Protein AF-Q5F5L7-F1 (afdb_monomer_lite)

Structure (mmCIF, N/CA/C/O backbone):
data_AF-Q5F5L7-F1
#
_entry.id   AF-Q5F5L7-F1
#
loop_
_atom_site.group_PDB
_atom_site.id
_atom_site.type_symbol
_atom_site.label_atom_id
_atom_site.label_alt_id
_atom_site.label_comp_id
_atom_site.label_asym_id
_atom_site.label_entity_id
_atom_site.label_seq_id
_atom_site.pdbx_PDB_ins_code
_atom_site.Cartn_x
_atom_site.Cartn_y
_atom_site.Cartn_z
_atom_site.occupancy
_atom_site.B_iso_or_equiv
_atom_site.auth_seq_id
_atom_site.auth_comp_id
_atom_site.auth_asym_id
_atom_site.auth_atom_id
_atom_site.pdbx_PDB_model_num
ATOM 1 N N . MET A 1 1 ? 52.420 4.922 20.514 1.00 46.53 1 MET A N 1
ATOM 2 C CA . MET A 1 1 ? 50.995 5.072 20.903 1.00 46.53 1 MET A CA 1
ATOM 3 C C . MET A 1 1 ? 50.056 5.189 19.689 1.00 46.53 1 MET A C 1
ATOM 5 O O . MET A 1 1 ? 48.854 5.055 19.863 1.00 46.53 1 MET A O 1
ATOM 9 N N . GLU A 1 2 ? 50.577 5.343 18.462 1.00 49.56 2 GLU A N 1
ATOM 10 C CA . GLU A 1 2 ? 49.784 5.627 17.247 1.00 49.56 2 GLU A CA 1
ATOM 11 C C . GLU A 1 2 ? 49.046 4.422 16.633 1.00 49.56 2 GLU A C 1
ATOM 13 O O . GLU A 1 2 ? 47.922 4.565 16.162 1.00 49.56 2 GLU A O 1
ATOM 18 N N . ILE A 1 3 ? 49.601 3.206 16.703 1.00 50.88 3 ILE A N 1
ATOM 19 C CA . ILE A 1 3 ? 49.012 2.020 16.038 1.00 50.88 3 ILE A CA 1
ATOM 20 C C . ILE A 1 3 ? 47.655 1.608 16.646 1.00 50.88 3 ILE A C 1
ATOM 22 O O . ILE A 1 3 ? 46.793 1.071 15.949 1.00 50.88 3 ILE A O 1
ATOM 26 N N . ARG A 1 4 ? 47.422 1.873 17.942 1.00 48.53 4 ARG A N 1
ATOM 27 C CA . ARG A 1 4 ? 46.126 1.568 18.580 1.00 48.53 4 ARG A CA 1
ATOM 28 C C . ARG A 1 4 ? 45.021 2.513 18.108 1.00 48.53 4 ARG A C 1
ATOM 30 O O . ARG A 1 4 ? 43.909 2.045 17.904 1.00 48.53 4 ARG A O 1
ATOM 37 N N . VAL A 1 5 ? 45.320 3.794 17.883 1.00 49.22 5 VAL A N 1
ATOM 38 C CA . VAL A 1 5 ? 44.325 4.803 17.471 1.00 49.22 5 VAL A CA 1
ATOM 39 C C . VAL A 1 5 ? 43.770 4.497 16.075 1.00 49.22 5 VAL A C 1
ATOM 41 O O . VAL A 1 5 ? 42.562 4.570 15.874 1.00 49.22 5 VAL A O 1
ATOM 44 N N . ILE A 1 6 ? 44.623 4.034 15.153 1.00 52.31 6 ILE A N 1
ATOM 45 C CA . ILE A 1 6 ? 44.234 3.665 13.779 1.00 52.31 6 ILE A CA 1
ATOM 46 C C . ILE A 1 6 ? 43.252 2.479 13.754 1.00 52.31 6 ILE A C 1
ATOM 48 O O . ILE A 1 6 ? 42.314 2.452 12.960 1.00 52.31 6 ILE A O 1
ATOM 52 N N . LYS A 1 7 ? 43.421 1.492 14.647 1.00 50.78 7 LYS A N 1
ATOM 53 C CA . LYS A 1 7 ? 42.491 0.351 14.730 1.00 50.78 7 LYS A CA 1
ATOM 54 C C . LYS A 1 7 ? 41.096 0.765 15.202 1.00 50.78 7 LYS A C 1
ATOM 56 O O . LYS A 1 7 ? 40.115 0.215 14.701 1.00 50.78 7 LYS A O 1
ATOM 61 N N . TYR A 1 8 ? 41.004 1.723 16.126 1.00 50.72 8 TYR A N 1
ATOM 62 C CA . TYR A 1 8 ? 39.722 2.216 16.640 1.00 50.72 8 TYR A CA 1
ATOM 63 C C . TYR A 1 8 ? 38.977 3.095 15.626 1.00 50.72 8 TYR A C 1
ATOM 65 O O . TYR A 1 8 ? 37.758 2.992 15.511 1.00 50.72 8 TYR A O 1
ATOM 73 N N . THR A 1 9 ? 39.681 3.910 14.836 1.00 54.97 9 THR A N 1
ATOM 74 C CA . THR A 1 9 ? 39.042 4.730 13.792 1.00 54.97 9 THR A CA 1
ATOM 75 C C . THR A 1 9 ? 38.527 3.886 12.625 1.00 54.97 9 THR A C 1
ATOM 77 O O . THR A 1 9 ? 37.422 4.128 12.141 1.00 54.97 9 THR A O 1
ATOM 80 N N . ALA A 1 10 ? 39.256 2.840 12.221 1.00 57.94 10 ALA A N 1
ATOM 81 C CA . ALA A 1 10 ? 38.808 1.923 11.170 1.00 57.94 10 ALA A CA 1
ATOM 82 C C . ALA A 1 10 ? 37.553 1.121 11.570 1.00 57.94 10 ALA A C 1
ATOM 84 O O . ALA A 1 10 ? 36.646 0.936 10.758 1.00 57.94 10 ALA A O 1
ATOM 85 N N . THR A 1 11 ? 37.458 0.684 12.831 1.00 56.44 11 THR A N 1
ATOM 86 C CA . THR A 1 11 ? 36.267 -0.026 13.339 1.00 56.44 11 THR A CA 1
ATOM 87 C C . THR A 1 11 ? 35.057 0.895 13.483 1.00 56.44 11 THR A C 1
ATOM 89 O O . THR A 1 11 ? 33.944 0.483 13.156 1.00 56.44 11 THR A O 1
ATOM 92 N N . ALA A 1 12 ? 35.257 2.153 13.888 1.00 57.22 12 ALA A N 1
ATOM 93 C CA . ALA A 1 12 ? 34.183 3.144 13.942 1.00 57.22 12 ALA A CA 1
ATOM 94 C C . ALA A 1 12 ? 33.621 3.478 12.545 1.00 57.22 12 ALA A C 1
ATOM 96 O O . ALA A 1 12 ? 32.404 3.569 12.377 1.00 57.22 12 ALA A O 1
ATOM 97 N N . ALA A 1 13 ? 34.483 3.596 11.529 1.00 58.66 13 ALA A N 1
ATOM 98 C CA . ALA A 1 13 ? 34.057 3.844 10.150 1.00 58.66 13 ALA A CA 1
ATOM 99 C C . ALA A 1 13 ? 33.221 2.682 9.579 1.00 58.66 13 ALA A C 1
ATOM 101 O O . ALA A 1 13 ? 32.176 2.914 8.974 1.00 58.66 13 ALA A O 1
ATOM 102 N N . LEU A 1 14 ? 33.624 1.432 9.832 1.00 56.75 14 LEU A N 1
ATOM 103 C CA . LEU A 1 14 ? 32.863 0.240 9.433 1.00 56.75 14 LEU A CA 1
ATOM 104 C C . LEU A 1 14 ? 31.468 0.184 10.079 1.00 56.75 14 LEU A C 1
ATOM 106 O O . LEU A 1 14 ? 30.496 -0.149 9.403 1.00 56.75 14 LEU A O 1
ATOM 110 N N . PHE A 1 15 ? 31.348 0.568 11.353 1.00 54.53 15 PHE A N 1
ATOM 111 C CA . PHE A 1 15 ? 30.051 0.665 12.033 1.00 54.53 15 PHE A CA 1
ATOM 112 C C . PHE A 1 15 ? 29.163 1.785 11.472 1.00 54.53 15 PHE A C 1
ATOM 114 O O . PHE A 1 15 ? 27.953 1.611 11.351 1.00 54.53 15 PHE A O 1
ATOM 121 N N . ALA A 1 16 ? 29.737 2.926 11.085 1.00 53.97 16 ALA A N 1
ATOM 122 C CA . ALA A 1 16 ? 28.968 4.000 10.458 1.00 53.97 16 ALA A CA 1
ATOM 123 C C . ALA A 1 16 ? 28.416 3.580 9.082 1.00 53.97 16 ALA A C 1
ATOM 125 O O . ALA A 1 16 ? 27.270 3.894 8.758 1.00 53.97 16 ALA A O 1
ATOM 126 N N . PHE A 1 17 ? 29.192 2.817 8.303 1.00 53.69 17 PHE A N 1
ATOM 127 C CA . PHE A 1 17 ? 28.763 2.310 6.998 1.00 53.69 17 PHE A CA 1
ATOM 128 C C . PHE A 1 17 ? 27.647 1.263 7.088 1.00 53.69 17 PHE A C 1
ATOM 130 O O . PHE A 1 17 ? 26.738 1.293 6.262 1.00 53.69 17 PHE A O 1
ATOM 137 N N . THR A 1 18 ? 27.647 0.378 8.087 1.00 52.72 18 THR A N 1
ATOM 138 C CA . THR A 1 18 ? 26.553 -0.597 8.260 1.00 52.72 18 THR A CA 1
ATOM 139 C C . THR A 1 18 ? 25.254 0.073 8.708 1.00 52.72 18 THR A C 1
ATOM 141 O O . THR A 1 18 ? 24.182 -0.252 8.196 1.00 52.72 18 THR A O 1
ATOM 144 N N . VAL A 1 19 ? 25.336 1.074 9.589 1.00 50.19 19 VAL A N 1
ATOM 145 C CA . VAL A 1 19 ? 24.164 1.847 10.032 1.00 50.19 19 VAL A CA 1
ATOM 146 C C . VAL A 1 19 ? 23.608 2.719 8.898 1.00 50.19 19 VAL A C 1
ATOM 148 O O . VAL A 1 19 ? 22.392 2.777 8.710 1.00 50.19 19 VAL A O 1
ATOM 151 N N . ALA A 1 20 ? 24.467 3.359 8.099 1.00 50.69 20 ALA A N 1
ATOM 152 C CA . ALA A 1 20 ? 24.046 4.145 6.936 1.00 50.69 20 ALA A CA 1
ATOM 153 C C . ALA A 1 20 ? 23.533 3.270 5.775 1.00 50.69 20 ALA A C 1
ATOM 155 O O . ALA A 1 20 ? 22.580 3.651 5.094 1.00 50.69 20 ALA A O 1
ATOM 156 N N . GLY A 1 21 ? 24.112 2.081 5.580 1.00 49.94 21 GLY A N 1
ATOM 157 C CA . GLY A 1 21 ? 23.699 1.125 4.552 1.00 49.94 21 GLY A CA 1
ATOM 158 C C . GLY A 1 21 ? 22.274 0.612 4.756 1.00 49.94 21 GLY A C 1
ATOM 159 O O . GLY A 1 21 ? 21.502 0.561 3.800 1.00 49.94 21 GLY A O 1
ATOM 160 N N . CYS A 1 22 ? 21.874 0.331 6.001 1.00 46.66 22 CYS A N 1
ATOM 161 C CA . CYS A 1 22 ? 20.485 -0.039 6.277 1.00 46.66 22 CYS A CA 1
ATOM 162 C C . CYS A 1 22 ? 19.529 1.126 5.981 1.00 46.66 22 CYS A C 1
ATOM 164 O O . CYS A 1 22 ? 18.512 0.931 5.309 1.00 46.66 22 CYS A O 1
ATOM 166 N N . ARG A 1 23 ? 19.888 2.356 6.374 1.00 44.53 23 ARG A N 1
ATOM 167 C CA . ARG A 1 23 ? 19.082 3.554 6.099 1.00 44.53 23 ARG A CA 1
ATOM 168 C C . ARG A 1 23 ? 18.786 3.713 4.596 1.00 44.53 23 ARG A C 1
ATOM 170 O O . ARG A 1 23 ? 17.631 3.871 4.211 1.00 44.53 23 ARG A O 1
ATOM 177 N N . LEU A 1 24 ? 19.789 3.576 3.733 1.00 46.88 24 LEU A N 1
ATOM 178 C CA . LEU A 1 24 ? 19.617 3.747 2.282 1.00 46.88 24 LEU A CA 1
ATOM 179 C C . LEU A 1 24 ? 18.731 2.684 1.612 1.00 46.88 24 LEU A C 1
ATOM 181 O O . LEU A 1 24 ? 18.056 2.997 0.637 1.00 46.88 24 LEU A O 1
ATOM 185 N N . ALA A 1 25 ? 18.658 1.464 2.148 1.00 46.62 25 ALA A N 1
ATOM 186 C CA . ALA A 1 25 ? 17.772 0.420 1.625 1.00 46.62 25 ALA A CA 1
ATOM 187 C C . ALA A 1 25 ? 16.292 0.593 2.045 1.00 46.62 25 ALA A C 1
ATOM 189 O O . ALA A 1 25 ? 15.457 -0.251 1.725 1.00 46.62 25 ALA A O 1
ATOM 190 N N . GLY A 1 26 ? 15.957 1.638 2.816 1.00 39.91 26 GLY A N 1
ATOM 191 C CA . GLY A 1 26 ? 14.644 1.803 3.455 1.00 39.91 26 GLY A CA 1
ATOM 192 C C . GLY A 1 26 ? 14.525 1.132 4.834 1.00 39.91 26 GLY A C 1
ATOM 193 O O . GLY A 1 26 ? 13.439 1.096 5.415 1.00 39.91 26 GLY A O 1
ATOM 194 N N . TRP A 1 27 ? 15.633 0.637 5.397 1.00 38.75 27 TRP A N 1
ATOM 195 C CA . TRP A 1 27 ? 15.696 -0.073 6.679 1.00 38.75 27 TRP A CA 1
ATOM 196 C C . TRP A 1 27 ? 16.301 0.849 7.753 1.00 38.75 27 TRP A C 1
ATOM 198 O O . TRP A 1 27 ? 17.510 0.954 7.895 1.00 38.75 27 TRP A O 1
ATOM 208 N N . TYR A 1 28 ? 15.491 1.560 8.539 1.00 50.00 28 TYR A N 1
ATOM 209 C CA . TYR A 1 28 ? 16.030 2.492 9.548 1.00 50.00 28 TYR A CA 1
ATOM 210 C C . TYR A 1 28 ? 16.106 1.897 10.969 1.00 50.00 28 TYR A C 1
ATOM 212 O O . TYR A 1 28 ? 15.131 1.336 11.461 1.00 50.00 28 TYR A O 1
ATOM 220 N N . GLU A 1 29 ? 17.284 2.123 11.575 1.00 42.62 29 GLU A N 1
ATOM 221 C CA . GLU A 1 29 ? 17.818 1.846 12.927 1.00 42.62 29 GLU A CA 1
ATOM 222 C C . GLU A 1 29 ? 17.898 0.387 13.410 1.00 42.62 29 GLU A C 1
ATOM 224 O O . GLU A 1 29 ? 16.957 -0.204 13.934 1.00 42.62 29 GLU A O 1
ATOM 229 N N . CYS A 1 30 ? 19.114 -0.162 13.293 1.00 47.84 30 CYS A N 1
ATOM 230 C 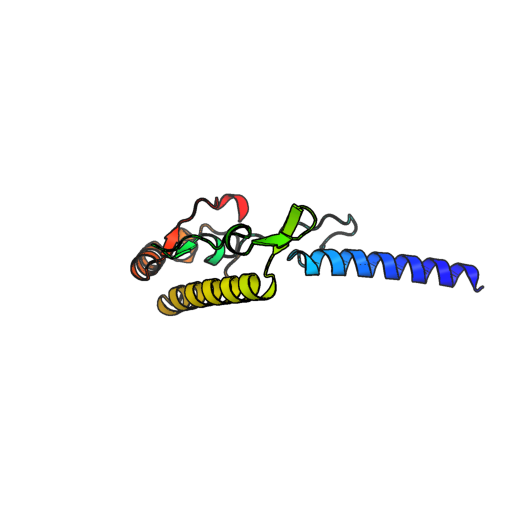CA . CYS A 1 30 ? 19.556 -1.388 13.945 1.00 47.84 30 CYS A CA 1
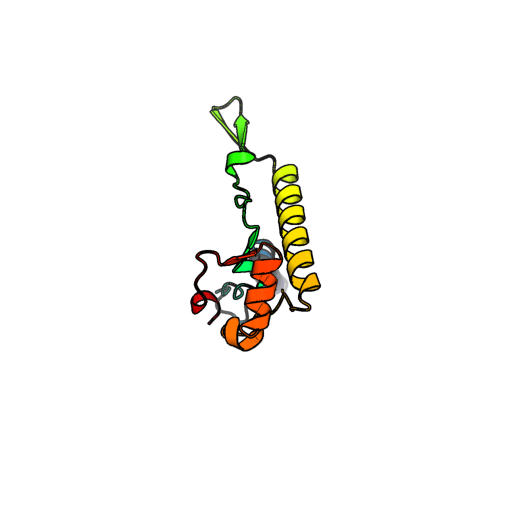ATOM 231 C C . CYS A 1 30 ? 19.531 -1.181 15.463 1.00 47.84 30 CYS A C 1
ATOM 233 O O . CYS A 1 30 ? 20.458 -0.611 16.033 1.00 47.84 30 CYS A O 1
ATOM 235 N N . SER A 1 31 ? 18.492 -1.660 16.140 1.00 41.81 31 SER A N 1
ATOM 236 C CA . SER A 1 31 ? 18.425 -1.633 17.604 1.00 41.81 31 SER A CA 1
ATOM 237 C C . SER A 1 31 ? 19.332 -2.671 18.283 1.00 41.81 31 SER A C 1
ATOM 239 O O . SER A 1 31 ? 19.292 -2.809 19.504 1.00 41.81 31 SER A O 1
ATOM 241 N N . SER A 1 32 ? 20.182 -3.391 17.539 1.00 45.94 32 SER A N 1
ATOM 242 C CA . SER A 1 32 ? 21.116 -4.360 18.111 1.00 45.94 32 SER A CA 1
ATOM 243 C C . SER A 1 32 ? 22.516 -4.301 17.496 1.00 45.94 32 SER A C 1
ATOM 245 O O . SER A 1 32 ? 22.701 -4.230 16.281 1.00 45.94 32 SER A O 1
ATOM 247 N N . LEU A 1 33 ? 23.515 -4.459 18.372 1.00 46.59 33 LEU A N 1
ATOM 248 C CA . LEU A 1 33 ? 24.933 -4.701 18.058 1.00 46.59 33 LEU A CA 1
ATOM 249 C C . LEU A 1 33 ? 25.175 -5.947 17.178 1.00 46.59 33 LEU A C 1
ATOM 251 O O . LEU A 1 33 ? 26.303 -6.186 16.763 1.00 46.59 33 LEU A O 1
ATOM 255 N N . SER A 1 34 ? 24.140 -6.746 16.889 1.00 57.16 34 SER A N 1
ATOM 256 C CA . SER A 1 34 ? 24.236 -7.955 16.066 1.00 57.16 34 SER A CA 1
ATOM 257 C C . SER A 1 34 ? 24.204 -7.696 14.554 1.00 57.16 34 SER A C 1
ATOM 259 O O . SER A 1 34 ? 24.379 -8.641 13.792 1.00 57.16 34 SER A O 1
ATOM 261 N N . GLY A 1 35 ? 23.970 -6.458 14.097 1.00 47.56 35 GLY A N 1
ATOM 262 C CA . GLY A 1 35 ? 23.959 -6.116 12.665 1.00 47.56 35 GLY A CA 1
ATOM 263 C C . GLY A 1 35 ? 22.713 -6.573 11.893 1.00 47.56 35 GLY A C 1
ATOM 264 O O . GLY A 1 35 ? 22.623 -6.346 10.690 1.00 47.56 35 GLY A O 1
ATOM 265 N N . TRP A 1 36 ? 21.726 -7.175 12.563 1.00 47.28 36 TRP A N 1
ATOM 266 C CA . TRP A 1 36 ? 20.474 -7.595 11.934 1.00 47.28 36 TRP A CA 1
ATOM 267 C C . TRP A 1 36 ? 19.467 -6.442 11.922 1.00 47.28 36 TRP A C 1
ATOM 269 O O . TRP A 1 36 ? 18.767 -6.186 12.902 1.00 47.28 36 TRP A O 1
ATOM 279 N N . CYS A 1 37 ? 19.383 -5.744 10.792 1.00 53.16 37 CYS A N 1
ATOM 280 C CA . CYS A 1 37 ? 18.325 -4.774 10.523 1.00 53.16 37 CYS A CA 1
ATOM 281 C C . CYS A 1 37 ? 17.001 -5.540 10.397 1.00 53.16 37 CYS A C 1
ATOM 283 O O . CYS A 1 37 ? 16.861 -6.378 9.511 1.00 53.16 37 CYS A O 1
ATOM 285 N N . LYS A 1 38 ? 16.027 -5.301 11.285 1.00 53.16 38 LYS A N 1
ATOM 286 C CA . LYS A 1 38 ? 14.665 -5.819 11.077 1.00 53.16 38 LYS A CA 1
ATOM 287 C C . LYS A 1 38 ? 13.946 -4.926 10.060 1.00 53.16 38 LYS A C 1
ATOM 289 O O . LYS A 1 38 ? 14.063 -3.703 10.167 1.00 53.16 38 LYS A O 1
ATOM 294 N N . PRO A 1 39 ? 13.192 -5.495 9.103 1.00 56.72 39 PRO A N 1
ATOM 295 C CA . PRO A 1 39 ? 12.431 -4.685 8.165 1.00 56.72 39 PRO A CA 1
ATOM 296 C C . PRO A 1 39 ? 11.406 -3.872 8.949 1.00 56.72 39 PRO A C 1
ATOM 298 O O . PRO A 1 39 ? 10.703 -4.397 9.818 1.00 56.72 39 PRO A O 1
ATOM 301 N N . ARG A 1 40 ? 11.336 -2.566 8.679 1.00 66.50 40 ARG A N 1
ATOM 302 C CA . ARG A 1 40 ? 10.353 -1.702 9.330 1.00 66.50 40 ARG A CA 1
ATOM 303 C C . ARG A 1 40 ? 8.966 -2.163 8.892 1.00 66.50 40 ARG A C 1
ATOM 305 O O . ARG A 1 40 ? 8.662 -2.128 7.703 1.00 66.50 40 ARG A O 1
ATOM 312 N N . LYS A 1 41 ? 8.132 -2.556 9.858 1.00 81.75 41 LYS A N 1
ATOM 313 C CA . LYS A 1 41 ? 6.743 -2.983 9.631 1.00 81.75 41 LYS A CA 1
ATOM 314 C C . LYS A 1 41 ? 6.034 -2.034 8.659 1.00 81.75 41 LYS A C 1
ATOM 316 O O . LYS A 1 41 ? 6.137 -0.823 8.884 1.00 81.75 41 LYS A O 1
ATOM 321 N N . PRO A 1 42 ? 5.342 -2.535 7.624 1.00 87.31 42 PRO A N 1
ATOM 322 C CA . PRO A 1 42 ? 4.686 -1.706 6.615 1.00 87.31 42 PRO A CA 1
ATOM 323 C C . PRO A 1 42 ? 3.715 -0.702 7.252 1.00 87.31 42 PRO A C 1
ATOM 325 O O . PRO A 1 42 ? 3.056 -0.993 8.257 1.00 87.31 42 PRO A O 1
ATOM 328 N N . ALA A 1 43 ? 3.662 0.506 6.692 1.00 91.69 43 ALA A N 1
ATOM 329 C CA . ALA A 1 43 ? 2.677 1.507 7.084 1.00 91.69 43 ALA A CA 1
ATOM 330 C C . ALA A 1 43 ? 1.294 1.119 6.568 1.00 91.69 43 ALA A C 1
ATOM 332 O O . ALA A 1 43 ? 1.160 0.327 5.641 1.00 91.69 43 ALA A O 1
ATOM 333 N N . ALA A 1 44 ? 0.255 1.709 7.154 1.00 93.88 44 ALA A N 1
ATOM 334 C CA . ALA A 1 44 ? -1.120 1.466 6.744 1.00 93.88 44 ALA A CA 1
ATOM 335 C C . ALA A 1 44 ? -1.335 1.668 5.237 1.00 93.88 44 ALA A C 1
ATOM 337 O O . ALA A 1 44 ? -2.014 0.858 4.616 1.00 93.88 44 ALA A O 1
ATOM 338 N N . ILE A 1 45 ? -0.708 2.691 4.650 1.00 94.94 45 ILE A N 1
ATOM 339 C CA . ILE A 1 45 ? -0.778 2.989 3.214 1.00 94.94 45 ILE A CA 1
ATOM 340 C C . ILE A 1 45 ? -0.277 1.852 2.317 1.00 94.94 45 ILE A C 1
ATOM 342 O O . ILE A 1 45 ? -0.775 1.698 1.205 1.00 94.94 45 ILE A O 1
ATOM 346 N N . ASP A 1 46 ? 0.673 1.038 2.780 1.00 92.62 46 ASP A N 1
ATOM 347 C CA . ASP A 1 46 ? 1.318 -0.008 1.972 1.00 92.62 46 ASP A CA 1
ATOM 348 C C . ASP A 1 46 ? 0.375 -1.185 1.683 1.00 92.62 46 ASP A C 1
ATOM 350 O O . ASP A 1 46 ? 0.634 -1.978 0.786 1.00 92.62 46 ASP A O 1
ATOM 354 N N . PHE A 1 47 ? -0.746 -1.277 2.401 1.00 94.25 47 PHE A N 1
ATOM 355 C CA . PHE A 1 47 ? -1.755 -2.330 2.250 1.00 94.25 47 PHE A CA 1
ATOM 356 C C . PHE A 1 47 ? -2.846 -2.019 1.214 1.00 94.25 47 PHE A C 1
ATOM 358 O O . PHE A 1 47 ? -3.829 -2.756 1.098 1.00 94.25 47 PHE A O 1
ATOM 365 N N . TRP A 1 48 ? -2.714 -0.904 0.498 1.00 95.38 48 TRP A N 1
ATOM 366 C CA . TRP A 1 48 ? -3.732 -0.414 -0.424 1.00 95.38 48 TRP A CA 1
ATOM 367 C C . TRP A 1 48 ? -3.130 -0.083 -1.779 1.00 95.38 48 TRP A C 1
ATOM 369 O O . TRP A 1 48 ? -2.016 0.420 -1.846 1.00 95.38 48 TRP A O 1
ATOM 379 N N . ASP A 1 49 ? -3.887 -0.280 -2.845 1.00 95.62 49 ASP A N 1
ATOM 380 C CA . ASP A 1 49 ? -3.570 0.188 -4.194 1.00 95.62 49 ASP A CA 1
ATOM 381 C C . ASP A 1 49 ? -4.688 1.082 -4.716 1.00 95.62 49 ASP A C 1
ATOM 383 O O . ASP A 1 49 ? -5.815 1.019 -4.228 1.00 95.62 49 ASP A O 1
ATOM 387 N N . ILE A 1 50 ? -4.396 1.919 -5.709 1.00 96.19 50 ILE A N 1
ATOM 388 C CA . ILE A 1 50 ? -5.433 2.683 -6.401 1.00 96.19 50 ILE A CA 1
ATOM 389 C C . ILE A 1 50 ? -6.178 1.720 -7.335 1.00 96.19 50 ILE A C 1
ATOM 391 O O . ILE A 1 50 ? -5.583 1.070 -8.191 1.00 96.19 50 ILE A O 1
ATOM 395 N N . GLY A 1 51 ? -7.488 1.580 -7.140 1.00 94.38 51 GLY A N 1
ATOM 396 C CA . GLY A 1 51 ? -8.346 0.766 -7.993 1.00 94.38 51 GLY A CA 1
ATOM 397 C C . GLY A 1 51 ? -8.346 1.286 -9.431 1.00 94.38 51 GLY A C 1
ATOM 398 O O . GLY A 1 51 ? -8.420 2.490 -9.659 1.00 94.38 51 GLY A O 1
ATOM 399 N N . GLY A 1 52 ? -8.253 0.372 -10.399 1.00 90.31 52 GLY A N 1
ATOM 400 C CA . GLY A 1 52 ? -8.163 0.711 -11.824 1.00 90.31 52 GLY A CA 1
ATOM 401 C C . GLY A 1 52 ? -6.764 1.114 -12.302 1.00 90.31 52 GLY A C 1
ATOM 402 O O . GLY A 1 52 ? -6.562 1.238 -13.504 1.00 90.31 52 GLY A O 1
ATOM 403 N N . GLU A 1 53 ? -5.794 1.254 -11.396 1.00 91.88 53 GLU A N 1
ATOM 404 C CA . GLU A 1 53 ? -4.395 1.507 -11.734 1.00 91.88 53 GLU A CA 1
ATOM 405 C C . GLU A 1 53 ? -3.535 0.292 -11.361 1.00 91.88 53 GLU A C 1
ATOM 407 O O . GLU A 1 53 ? -3.696 -0.318 -10.297 1.00 91.88 53 GLU A O 1
ATOM 412 N N . SER A 1 54 ? -2.620 -0.091 -12.250 1.00 80.88 54 SER A N 1
ATOM 413 C CA . SER A 1 54 ? -1.588 -1.077 -11.942 1.00 80.88 54 SER A CA 1
ATOM 414 C C . SER A 1 54 ? -0.489 -0.433 -11.086 1.00 80.88 54 SER A C 1
ATOM 416 O O . SER A 1 54 ? -0.113 0.716 -11.335 1.00 80.88 54 SER A O 1
ATOM 418 N N . PRO A 1 55 ? 0.052 -1.149 -10.082 1.00 74.44 55 PRO A N 1
ATOM 419 C CA . PRO A 1 55 ? 1.291 -0.740 -9.437 1.00 74.44 55 PRO A CA 1
ATOM 420 C C . PRO A 1 55 ? 2.387 -0.563 -10.490 1.00 74.44 55 PRO A C 1
ATOM 422 O O . PRO A 1 55 ? 2.463 -1.337 -11.441 1.00 74.44 55 PRO A O 1
ATOM 425 N N . LEU A 1 56 ? 3.231 0.448 -10.308 1.00 82.38 56 LEU A N 1
ATOM 426 C CA . LEU A 1 56 ? 4.334 0.735 -11.222 1.00 82.38 56 LEU A CA 1
ATOM 427 C C . LEU A 1 56 ? 5.331 -0.430 -11.221 1.00 82.38 56 LEU A C 1
ATOM 429 O O . LEU A 1 56 ? 5.873 -0.757 -10.162 1.00 82.38 56 LEU A O 1
ATOM 433 N N . SER A 1 57 ? 5.585 -1.028 -12.387 1.00 83.94 57 SER A N 1
ATOM 434 C CA . SER A 1 57 ? 6.648 -2.023 -12.556 1.00 83.94 57 SER A CA 1
ATOM 435 C C . SER A 1 57 ? 7.943 -1.338 -12.977 1.00 83.94 57 SER A C 1
ATOM 437 O O . SER A 1 57 ? 7.916 -0.362 -13.720 1.00 83.94 57 SER A O 1
ATOM 439 N N . LEU A 1 58 ? 9.092 -1.853 -12.533 1.00 85.25 58 LEU A N 1
ATOM 440 C CA . LEU A 1 58 ? 10.393 -1.436 -13.074 1.00 85.25 58 LEU A CA 1
ATOM 441 C C . LEU A 1 58 ? 10.492 -1.732 -14.577 1.00 85.25 58 LEU A C 1
ATOM 443 O O . LEU A 1 58 ? 11.111 -0.961 -15.305 1.00 85.25 58 LEU A O 1
ATOM 447 N N . GLU A 1 59 ? 9.848 -2.813 -15.024 1.00 87.56 59 GLU A N 1
ATOM 448 C CA . GLU A 1 59 ? 9.865 -3.299 -16.408 1.00 87.56 59 GLU A CA 1
ATOM 449 C C . GLU A 1 59 ? 9.288 -2.261 -17.381 1.00 87.56 59 GLU A C 1
ATOM 451 O O . GLU A 1 59 ? 9.822 -2.077 -18.472 1.00 87.56 59 GLU A O 1
ATOM 456 N N . ASP A 1 60 ? 8.268 -1.505 -16.956 1.00 89.56 60 ASP A N 1
ATOM 457 C CA . ASP A 1 60 ? 7.649 -0.437 -17.758 1.00 89.56 60 ASP A CA 1
ATOM 458 C C . ASP A 1 60 ? 8.620 0.724 -18.052 1.00 89.56 60 ASP A C 1
ATOM 460 O O . ASP A 1 60 ? 8.405 1.523 -18.967 1.00 89.56 60 ASP A O 1
ATOM 464 N N . TYR A 1 61 ? 9.703 0.823 -17.277 1.00 89.31 61 TYR A N 1
ATOM 465 C CA . TYR A 1 61 ? 10.716 1.874 -17.367 1.00 89.31 61 TYR A CA 1
ATOM 466 C C . TYR A 1 61 ? 12.059 1.356 -17.885 1.00 89.31 61 TYR A C 1
ATOM 468 O O . TYR A 1 61 ? 13.031 2.121 -17.922 1.00 89.31 61 TYR A O 1
ATOM 476 N N . GLU A 1 62 ? 12.134 0.091 -18.300 1.00 90.75 62 GLU A N 1
ATOM 477 C CA . GLU A 1 62 ? 13.339 -0.470 -18.895 1.00 90.75 62 GLU A CA 1
ATOM 478 C C . GLU A 1 62 ? 13.619 0.144 -20.277 1.00 90.75 62 GLU A C 1
ATOM 480 O O . GLU A 1 62 ? 12.726 0.402 -21.087 1.00 90.75 62 GLU A O 1
ATOM 485 N N . ILE A 1 63 ? 14.898 0.393 -20.550 1.00 90.19 63 ILE A N 1
ATOM 486 C CA . ILE A 1 63 ? 15.424 0.822 -21.843 1.00 90.19 63 ILE A CA 1
ATOM 487 C C . ILE A 1 63 ? 16.447 -0.221 -22.296 1.00 90.19 63 ILE A C 1
ATOM 489 O O . ILE A 1 63 ? 17.366 -0.536 -21.529 1.00 90.19 63 ILE A O 1
ATOM 493 N N . PRO A 1 64 ? 16.343 -0.734 -23.533 1.00 90.75 64 PRO A N 1
ATOM 494 C CA . PRO A 1 64 ? 17.372 -1.599 -24.091 1.00 90.75 64 PRO A CA 1
ATOM 495 C C . PRO A 1 64 ? 18.688 -0.831 -24.283 1.00 90.75 64 PRO A C 1
ATOM 497 O O . PRO A 1 64 ? 18.700 0.291 -24.792 1.00 90.75 64 PRO A O 1
ATOM 500 N N . LEU A 1 65 ? 19.801 -1.450 -23.897 1.00 89.44 65 LEU A N 1
ATOM 501 C CA . LEU A 1 65 ? 21.154 -0.965 -24.155 1.00 89.44 65 LEU A CA 1
ATOM 502 C C . LEU A 1 65 ? 21.752 -1.662 -25.386 1.00 89.44 65 LEU A C 1
ATOM 504 O O . LEU A 1 65 ? 21.323 -2.745 -25.789 1.00 89.44 65 LEU A O 1
ATOM 508 N N . SER A 1 66 ? 22.757 -1.035 -26.001 1.00 87.75 66 SER A N 1
ATOM 509 C CA . SER A 1 66 ? 23.396 -1.527 -27.232 1.00 87.75 66 SER A CA 1
ATOM 510 C C . SER A 1 66 ? 24.180 -2.831 -27.055 1.00 87.75 66 SER A C 1
ATOM 512 O O . SER A 1 66 ? 24.432 -3.527 -28.032 1.00 87.75 66 SER A O 1
ATOM 514 N N . ASP A 1 67 ? 24.561 -3.166 -25.824 1.00 90.62 67 ASP A N 1
ATOM 515 C CA . ASP A 1 67 ? 25.240 -4.407 -25.442 1.00 90.62 67 ASP A CA 1
ATOM 516 C C . ASP A 1 67 ? 24.265 -5.569 -25.158 1.00 90.62 67 ASP A C 1
ATOM 518 O O . ASP A 1 67 ? 24.691 -6.650 -24.756 1.00 90.62 67 ASP A O 1
ATOM 522 N N . GLY A 1 68 ? 22.960 -5.359 -25.366 1.00 84.44 68 GLY A N 1
ATOM 523 C CA . GLY A 1 68 ? 21.910 -6.333 -25.065 1.00 84.44 68 GLY A CA 1
ATOM 524 C C . GLY A 1 68 ? 21.465 -6.345 -23.600 1.00 84.44 68 GLY A C 1
ATOM 525 O O . GLY A 1 68 ? 20.518 -7.061 -23.270 1.00 84.44 68 GLY A O 1
ATOM 526 N N . ASN A 1 69 ? 22.089 -5.543 -22.729 1.00 89.75 69 ASN A N 1
ATOM 527 C CA . ASN A 1 69 ? 21.617 -5.340 -21.362 1.00 89.75 69 ASN A CA 1
ATOM 528 C C . ASN A 1 69 ? 20.407 -4.391 -21.333 1.00 89.75 69 ASN A C 1
ATOM 530 O O . ASN A 1 69 ? 19.977 -3.836 -22.348 1.00 89.75 69 ASN A O 1
ATOM 534 N N . ARG A 1 70 ? 19.837 -4.197 -20.142 1.00 85.62 70 ARG A N 1
ATOM 535 C CA . ARG A 1 70 ? 18.762 -3.229 -19.900 1.00 85.62 70 ARG A CA 1
ATOM 536 C C . ARG A 1 70 ? 19.192 -2.227 -18.839 1.00 85.62 70 ARG A C 1
ATOM 538 O O . ARG A 1 70 ? 19.838 -2.589 -17.859 1.00 85.62 70 ARG A O 1
ATOM 545 N N . SER A 1 71 ? 18.823 -0.971 -19.049 1.00 88.94 71 SER A N 1
ATOM 546 C CA . SER A 1 71 ? 18.868 0.083 -18.036 1.00 88.94 71 SER A CA 1
ATOM 547 C C . SER A 1 71 ? 17.444 0.447 -17.632 1.00 88.94 71 SER A C 1
ATOM 549 O O . SER A 1 71 ? 16.503 0.109 -18.338 1.00 88.94 71 SER A O 1
ATOM 551 N N . VAL A 1 72 ? 17.268 1.160 -16.527 1.00 86.56 72 VAL A N 1
ATOM 552 C CA . VAL A 1 72 ? 15.964 1.689 -16.107 1.00 86.56 72 VAL A CA 1
ATOM 553 C C . VAL A 1 72 ? 16.017 3.208 -16.166 1.00 86.56 72 VAL A C 1
ATOM 555 O O . VAL A 1 72 ? 17.006 3.818 -15.749 1.00 86.56 72 VAL A O 1
ATOM 558 N N . ARG A 1 73 ? 14.933 3.846 -16.620 1.00 88.06 73 ARG A N 1
ATOM 559 C CA . ARG A 1 73 ? 14.721 5.295 -16.461 1.00 88.06 73 ARG A CA 1
ATOM 560 C C . ARG A 1 73 ? 14.470 5.631 -14.997 1.00 88.06 73 ARG A C 1
ATOM 562 O O . ARG A 1 73 ? 13.349 5.939 -14.604 1.00 88.06 73 ARG A O 1
ATOM 569 N N . ALA A 1 74 ? 15.521 5.566 -14.185 1.00 88.00 74 ALA A N 1
ATOM 570 C CA . ALA A 1 74 ? 15.429 5.663 -12.733 1.00 88.00 74 ALA A CA 1
ATOM 571 C C . ALA A 1 74 ? 14.688 6.929 -12.276 1.00 88.00 74 ALA A C 1
ATOM 573 O O . ALA A 1 74 ? 13.801 6.840 -11.435 1.00 88.00 74 ALA A O 1
ATOM 574 N N . ASN A 1 75 ? 14.974 8.081 -12.894 1.00 90.69 75 ASN A N 1
ATOM 575 C CA . ASN A 1 75 ? 14.313 9.346 -12.558 1.00 90.69 75 ASN A CA 1
ATOM 576 C C . ASN A 1 75 ? 12.811 9.342 -12.899 1.00 90.69 75 ASN A C 1
ATOM 578 O O . ASN A 1 75 ? 12.007 9.866 -12.130 1.00 90.69 75 ASN A O 1
ATOM 582 N N . GLU A 1 76 ? 12.420 8.763 -14.041 1.00 91.75 76 GLU A N 1
ATOM 583 C CA . GLU A 1 76 ? 11.006 8.666 -14.438 1.00 91.75 76 GLU A CA 1
ATOM 584 C C . GLU A 1 76 ? 10.254 7.690 -13.533 1.00 91.75 76 GLU A C 1
ATOM 586 O O . GLU A 1 76 ? 9.164 8.012 -13.059 1.00 91.75 76 GLU A O 1
ATOM 591 N N . TYR A 1 77 ? 10.868 6.546 -13.228 1.00 88.31 77 TYR A N 1
ATOM 592 C CA . TYR A 1 77 ? 10.323 5.563 -12.300 1.00 88.31 77 TYR A CA 1
ATOM 593 C C . TYR A 1 77 ? 10.148 6.151 -10.894 1.00 88.31 77 TYR A C 1
ATOM 595 O O . TYR A 1 77 ? 9.064 6.068 -10.320 1.00 88.31 77 TYR A O 1
ATOM 603 N N . GLU A 1 78 ? 11.173 6.814 -10.351 1.00 88.69 78 GLU A N 1
ATOM 604 C CA . GLU A 1 78 ? 11.106 7.446 -9.030 1.00 88.69 78 GLU A CA 1
ATOM 605 C C . GLU A 1 78 ? 10.042 8.554 -8.988 1.00 88.69 78 GLU A C 1
ATOM 607 O O . GLU A 1 78 ? 9.269 8.648 -8.031 1.00 88.69 78 GLU A O 1
ATOM 612 N N . SER A 1 79 ? 9.962 9.378 -10.037 1.00 91.12 79 SER A N 1
ATOM 613 C CA . SER A 1 79 ? 8.936 10.417 -10.164 1.00 91.12 79 SER A CA 1
ATOM 614 C C . SER A 1 79 ? 7.526 9.819 -10.182 1.00 91.12 79 SER A C 1
ATOM 616 O O . SER A 1 79 ? 6.644 10.269 -9.443 1.00 91.12 79 SER A O 1
ATOM 618 N N . ALA A 1 80 ? 7.320 8.751 -10.955 1.00 90.94 80 ALA A N 1
ATOM 619 C CA . ALA A 1 80 ? 6.048 8.046 -11.017 1.00 90.94 80 ALA A CA 1
ATOM 620 C C . ALA A 1 80 ? 5.685 7.415 -9.667 1.00 90.94 80 ALA A C 1
ATOM 622 O O . ALA A 1 80 ? 4.554 7.579 -9.203 1.00 90.94 80 ALA A O 1
ATOM 623 N N . GLN A 1 81 ? 6.642 6.770 -8.990 1.00 90.19 81 GLN A N 1
ATOM 624 C CA . GLN A 1 81 ? 6.432 6.191 -7.663 1.00 90.19 81 GLN A CA 1
ATOM 625 C C . GLN A 1 81 ? 6.018 7.248 -6.644 1.00 90.19 81 GLN A C 1
ATOM 627 O O . GLN A 1 81 ? 5.038 7.054 -5.922 1.00 90.19 81 GLN A O 1
ATOM 632 N N . LYS A 1 82 ? 6.719 8.388 -6.610 1.00 89.94 82 LYS A N 1
ATOM 633 C CA . LYS A 1 82 ? 6.363 9.512 -5.736 1.00 89.94 82 LYS A CA 1
ATOM 634 C C . LYS A 1 82 ? 4.963 10.023 -6.050 1.00 89.94 82 LYS A C 1
ATOM 636 O O . LYS A 1 82 ? 4.161 10.170 -5.134 1.00 89.94 82 LYS A O 1
ATOM 641 N N . SER A 1 83 ? 4.645 10.241 -7.325 1.00 93.50 83 SER A N 1
ATOM 642 C CA . SER A 1 83 ? 3.317 10.691 -7.756 1.00 93.50 83 SER A CA 1
ATOM 643 C C . SER A 1 83 ? 2.210 9.719 -7.325 1.00 93.50 83 SER A C 1
ATOM 645 O O . SER A 1 83 ? 1.220 10.128 -6.717 1.00 93.50 83 SER A O 1
ATOM 647 N N . TYR A 1 84 ? 2.388 8.415 -7.557 1.00 93.12 84 TYR A N 1
ATOM 648 C CA . TYR A 1 84 ? 1.452 7.380 -7.112 1.00 93.12 84 TYR A CA 1
ATOM 649 C C . TYR A 1 84 ? 1.289 7.377 -5.584 1.00 93.12 84 TYR A C 1
ATOM 651 O O . TYR A 1 84 ? 0.167 7.351 -5.073 1.00 93.12 84 TYR A O 1
ATOM 659 N N . PHE A 1 85 ? 2.394 7.489 -4.845 1.00 93.06 85 PHE A N 1
ATOM 660 C CA . PHE A 1 85 ? 2.377 7.547 -3.387 1.00 93.06 85 PHE A CA 1
ATOM 661 C C . PHE A 1 85 ? 1.630 8.778 -2.855 1.00 93.06 85 PHE A C 1
ATOM 663 O O . PHE A 1 85 ? 0.770 8.639 -1.987 1.00 93.06 85 PHE A O 1
ATOM 670 N N . TYR A 1 86 ? 1.874 9.968 -3.414 1.00 94.56 86 TYR A N 1
ATOM 671 C CA . TYR A 1 86 ? 1.149 11.186 -3.038 1.00 94.56 86 TYR A CA 1
ATOM 672 C C . TYR A 1 86 ? -0.346 11.102 -3.349 1.00 94.56 86 TYR A C 1
ATOM 674 O O . TYR A 1 86 ? -1.165 11.539 -2.542 1.00 94.56 86 TYR A O 1
ATOM 682 N N . ARG A 1 87 ? -0.731 10.479 -4.468 1.00 96.00 87 ARG A N 1
ATOM 683 C CA . ARG A 1 87 ? -2.150 10.244 -4.774 1.00 96.00 87 ARG A CA 1
ATOM 684 C C . ARG A 1 87 ? -2.806 9.310 -3.758 1.00 96.00 87 ARG A C 1
ATOM 686 O O . ARG A 1 87 ? -3.941 9.560 -3.359 1.00 96.00 87 ARG A O 1
ATOM 693 N N . LYS A 1 88 ? -2.100 8.281 -3.277 1.00 95.88 88 LYS A N 1
ATOM 694 C CA . LYS A 1 88 ? -2.586 7.446 -2.165 1.00 95.88 88 LYS A CA 1
ATOM 695 C C . LYS A 1 88 ? -2.709 8.238 -0.863 1.00 95.88 88 LYS A C 1
ATOM 697 O O . LYS A 1 88 ? -3.725 8.099 -0.188 1.00 95.88 88 LYS A O 1
ATOM 702 N N . ILE A 1 89 ? -1.729 9.085 -0.535 1.00 97.00 89 ILE A N 1
ATOM 703 C CA . ILE A 1 89 ? -1.795 9.972 0.637 1.00 97.00 89 ILE A CA 1
ATOM 704 C C . ILE A 1 89 ? -3.059 10.834 0.585 1.00 97.00 89 ILE A C 1
ATOM 706 O O . ILE A 1 89 ? -3.823 10.824 1.545 1.00 97.00 89 ILE A O 1
ATOM 710 N N . GLY A 1 90 ? -3.328 11.495 -0.546 1.00 97.44 90 GLY A N 1
ATOM 711 C CA . GLY A 1 90 ? -4.505 12.354 -0.692 1.00 97.44 90 GLY A CA 1
ATOM 712 C C . GLY A 1 90 ? -5.828 11.623 -0.431 1.00 97.44 90 GLY A C 1
ATOM 713 O O . GLY A 1 90 ? -6.730 12.181 0.184 1.00 97.44 90 GLY A O 1
ATOM 714 N N . LYS A 1 91 ? -5.931 10.343 -0.815 1.00 97.75 91 LYS A N 1
ATOM 715 C CA . LYS A 1 91 ? -7.115 9.505 -0.540 1.00 97.75 91 LYS A CA 1
ATOM 716 C C . LYS A 1 91 ? -7.268 9.169 0.949 1.00 97.75 91 LYS A C 1
ATOM 718 O O . LYS A 1 91 ? -8.383 9.170 1.459 1.00 97.75 91 LYS A O 1
ATOM 723 N N . PHE A 1 92 ? -6.167 8.916 1.657 1.00 97.88 92 PHE A N 1
ATOM 724 C CA . PHE A 1 92 ? -6.183 8.729 3.114 1.00 97.88 92 PHE A CA 1
ATOM 725 C C . PHE A 1 92 ? -6.550 10.016 3.855 1.00 97.88 92 PHE A C 1
ATOM 727 O O . PHE A 1 92 ? -7.381 9.991 4.764 1.00 97.88 92 PHE A O 1
ATOM 734 N N . GLU A 1 93 ? -5.954 11.136 3.447 1.00 97.69 93 GLU A N 1
ATOM 735 C CA . GLU A 1 93 ? -6.217 12.454 4.024 1.00 97.69 93 GLU A CA 1
ATOM 736 C C . GLU A 1 93 ? -7.679 12.871 3.811 1.00 97.69 93 GLU A C 1
ATOM 738 O O . GLU A 1 93 ? -8.297 13.386 4.739 1.00 97.69 93 GLU A O 1
ATOM 743 N N . ALA A 1 94 ? -8.279 12.537 2.662 1.00 97.88 94 ALA A N 1
ATOM 744 C CA . ALA A 1 94 ? -9.707 12.742 2.403 1.00 97.88 94 ALA A CA 1
ATOM 745 C C . ALA A 1 94 ? -10.629 11.969 3.368 1.00 97.88 94 ALA A C 1
ATOM 747 O O . ALA A 1 94 ? -11.750 12.403 3.622 1.00 97.88 94 ALA A O 1
ATOM 748 N N . CYS A 1 95 ? -10.161 10.849 3.925 1.00 97.69 95 CYS A N 1
ATOM 749 C CA . CYS A 1 95 ? -10.872 10.078 4.949 1.00 97.69 95 CYS A CA 1
ATOM 750 C C . CYS A 1 95 ? -10.486 10.468 6.387 1.00 97.69 95 CYS A C 1
ATOM 752 O O . CYS A 1 95 ? -10.989 9.869 7.334 1.00 97.69 95 CYS A O 1
ATOM 754 N N . GLY A 1 96 ? -9.572 11.429 6.578 1.00 97.50 96 GLY A N 1
ATOM 755 C CA . GLY A 1 96 ? -9.046 11.787 7.898 1.00 97.50 96 GLY A CA 1
ATOM 756 C C . GLY A 1 96 ? -8.249 10.664 8.575 1.00 97.50 96 GLY A C 1
ATOM 757 O O . GLY A 1 96 ? -8.126 10.647 9.800 1.00 97.50 96 GLY A O 1
ATOM 758 N N . LEU A 1 97 ? -7.724 9.706 7.803 1.00 97.12 97 LEU A N 1
ATOM 759 C CA . LEU A 1 97 ? -7.001 8.546 8.322 1.00 97.12 97 LEU A CA 1
ATOM 760 C C . LEU A 1 97 ? -5.486 8.763 8.265 1.00 97.12 97 LEU A C 1
ATOM 762 O O . LEU A 1 97 ? -4.936 9.209 7.258 1.00 97.12 97 LEU A O 1
ATOM 766 N N . ASP A 1 98 ? -4.786 8.378 9.334 1.00 95.94 98 ASP A N 1
ATOM 767 C CA . ASP A 1 98 ? -3.325 8.448 9.373 1.00 95.94 98 ASP A CA 1
ATOM 768 C C . ASP A 1 98 ? -2.685 7.304 8.572 1.00 95.94 98 ASP A C 1
ATOM 770 O O . ASP A 1 98 ? -2.475 6.185 9.052 1.00 95.94 98 ASP A O 1
ATOM 774 N N . TRP A 1 99 ? -2.303 7.619 7.340 1.00 94.56 99 TRP A N 1
ATOM 775 C CA . TRP A 1 99 ? -1.637 6.701 6.422 1.00 94.56 99 TRP A CA 1
ATOM 776 C C . TRP A 1 99 ? -0.283 6.183 6.934 1.00 94.56 99 TRP A C 1
ATOM 778 O O . TRP A 1 99 ? 0.175 5.119 6.503 1.00 94.56 99 TRP A O 1
ATOM 788 N N . ARG A 1 100 ? 0.359 6.895 7.876 1.00 93.00 100 ARG A N 1
ATOM 789 C CA . ARG A 1 100 ? 1.664 6.529 8.451 1.00 93.00 100 ARG A CA 1
ATOM 790 C C . ARG A 1 100 ? 1.562 5.475 9.546 1.00 93.00 100 ARG A C 1
ATOM 792 O O . ARG A 1 100 ? 2.609 4.983 9.974 1.00 93.00 100 ARG A O 1
ATOM 799 N N . THR A 1 101 ? 0.360 5.127 10.014 1.00 91.38 101 THR A N 1
ATOM 800 C CA . THR A 1 101 ? 0.197 4.267 11.192 1.00 91.38 101 THR A CA 1
ATOM 801 C C . THR A 1 101 ? 0.894 2.907 11.009 1.00 91.38 101 THR A C 1
ATOM 803 O O . THR A 1 101 ? 0.668 2.201 10.022 1.00 91.38 101 THR A O 1
ATOM 806 N N . ARG A 1 102 ? 1.703 2.519 12.008 1.00 88.88 102 ARG A N 1
ATOM 807 C CA . ARG A 1 102 ? 2.494 1.267 12.089 1.00 88.88 102 ARG A CA 1
ATOM 808 C C . ARG A 1 102 ? 2.354 0.552 13.444 1.00 88.88 102 ARG A C 1
ATOM 810 O O . ARG A 1 102 ? 3.213 -0.243 13.805 1.00 88.88 102 ARG A O 1
ATOM 817 N N . ASP A 1 103 ? 1.306 0.847 14.210 1.00 83.44 103 ASP A N 1
ATOM 818 C CA . ASP A 1 103 ? 1.119 0.439 15.619 1.00 83.44 103 ASP A CA 1
ATOM 819 C C . ASP A 1 103 ? 0.934 -1.076 15.860 1.00 83.44 103 ASP A C 1
ATOM 821 O O . ASP A 1 103 ? 0.571 -1.493 16.957 1.00 83.44 103 ASP A O 1
ATOM 825 N N . GLY A 1 104 ? 1.177 -1.916 14.852 1.00 81.88 104 GLY A N 1
ATOM 826 C CA . GLY A 1 104 ? 0.981 -3.360 14.911 1.00 81.88 104 GLY A CA 1
ATOM 827 C C . GLY A 1 104 ? -0.477 -3.759 14.751 1.00 81.88 104 GLY A C 1
ATOM 828 O O . GLY A 1 104 ? -0.732 -4.686 14.003 1.00 81.88 104 GLY A O 1
ATOM 829 N N . LYS A 1 105 ? -1.415 -3.009 15.341 1.00 87.06 105 LYS A N 1
ATOM 830 C CA . LYS A 1 105 ? -2.852 -3.316 15.390 1.00 87.06 105 LYS A CA 1
ATOM 831 C C . LYS A 1 105 ? -3.459 -3.658 14.034 1.00 87.06 105 LYS A C 1
ATOM 833 O O . LYS A 1 105 ? -3.010 -3.085 13.030 1.00 87.06 105 LYS A O 1
ATOM 838 N N . PRO A 1 106 ? -4.497 -4.524 13.996 1.00 89.94 106 PRO A N 1
ATOM 839 C CA . PRO A 1 106 ? -5.203 -4.785 12.759 1.00 89.94 106 PRO A CA 1
ATOM 840 C C . PRO A 1 106 ? -5.732 -3.463 12.214 1.00 89.94 106 PRO A C 1
ATOM 842 O O . PRO A 1 106 ? -6.257 -2.636 12.968 1.00 89.94 106 PRO A O 1
ATOM 845 N N . LEU A 1 107 ? -5.610 -3.242 10.910 1.00 92.56 107 LEU A N 1
ATOM 846 C CA . LEU A 1 107 ? -5.996 -1.960 10.321 1.00 92.56 107 LEU A CA 1
ATOM 847 C C . LEU A 1 107 ? -7.491 -1.676 10.499 1.00 92.56 107 LEU A C 1
ATOM 849 O O . LEU A 1 107 ? -7.864 -0.522 10.699 1.00 92.56 107 LEU A O 1
ATOM 853 N N . VAL A 1 108 ? -8.323 -2.721 10.523 1.00 92.12 108 VAL A N 1
ATOM 854 C CA . VAL A 1 108 ? -9.759 -2.603 10.815 1.00 92.12 108 VAL A CA 1
ATOM 855 C C . VAL A 1 108 ? -10.033 -2.171 12.260 1.00 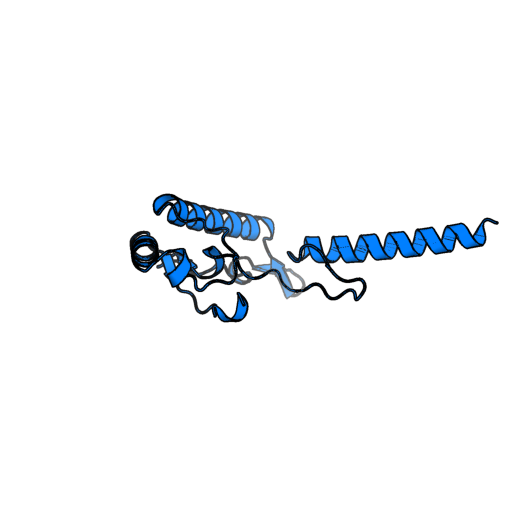92.12 108 VAL A C 1
ATOM 857 O O . VAL A 1 108 ? -10.968 -1.419 12.496 1.00 92.12 108 VAL A O 1
ATOM 860 N N . GLU A 1 109 ? -9.206 -2.558 13.238 1.00 93.38 109 GLU A N 1
ATOM 861 C CA . GLU A 1 109 ? -9.340 -2.059 14.618 1.00 93.38 109 GLU A CA 1
ATOM 862 C C . GLU A 1 109 ? -8.968 -0.573 14.681 1.00 93.38 109 GLU A C 1
ATOM 864 O O . GLU A 1 109 ? -9.620 0.221 15.360 1.00 93.38 109 GLU A O 1
ATOM 869 N N . ARG A 1 110 ? -7.922 -0.182 13.943 1.00 93.06 110 ARG A N 1
ATOM 870 C CA . ARG A 1 110 ? -7.408 1.188 13.947 1.00 93.06 110 ARG A CA 1
ATOM 871 C C . ARG A 1 110 ? -8.330 2.175 13.232 1.00 93.06 110 ARG A C 1
ATOM 873 O O . ARG A 1 110 ? -8.546 3.269 13.749 1.00 93.06 110 ARG A O 1
ATOM 880 N N . PHE A 1 111 ? -8.810 1.825 12.043 1.00 94.81 111 PHE A N 1
ATOM 881 C CA . PHE A 1 111 ? -9.601 2.718 11.190 1.00 94.81 111 PHE A CA 1
ATOM 882 C C . PHE A 1 111 ? -11.103 2.462 11.261 1.00 94.81 111 PHE A C 1
ATOM 884 O O . PHE A 1 111 ? -11.866 3.284 10.761 1.00 94.81 111 PHE A O 1
ATOM 891 N N . LYS A 1 112 ? -11.525 1.372 11.916 1.00 95.75 112 LYS A N 1
ATOM 892 C CA . LYS A 1 112 ? -12.901 0.858 11.891 1.00 95.75 112 LYS A CA 1
ATOM 893 C C . LYS A 1 112 ? -13.339 0.476 10.473 1.00 95.75 112 LYS A C 1
ATOM 895 O O . LYS A 1 112 ? -12.660 0.761 9.486 1.00 95.75 112 LYS A O 1
ATOM 900 N N . GLN A 1 113 ? -14.500 -0.167 10.377 1.00 96.44 113 GLN A N 1
ATOM 901 C CA . GLN A 1 113 ? -15.093 -0.498 9.082 1.00 96.44 113 GLN A CA 1
ATOM 902 C C . GLN A 1 113 ? -15.420 0.769 8.277 1.00 96.44 113 GLN A C 1
ATOM 904 O O . GLN A 1 113 ? -15.091 0.844 7.103 1.00 96.44 113 GLN A O 1
ATOM 909 N N . GLU A 1 114 ? -15.932 1.811 8.939 1.00 97.00 114 GLU A N 1
ATOM 910 C CA . GLU A 1 114 ? -16.226 3.116 8.324 1.00 97.00 114 GLU A CA 1
ATOM 911 C C . GLU A 1 114 ? -15.012 3.719 7.596 1.00 97.00 114 GLU A C 1
ATOM 913 O O . GLU A 1 114 ? -15.143 4.294 6.515 1.00 97.00 114 GLU A O 1
ATOM 918 N N . GLY A 1 115 ? -13.811 3.573 8.169 1.00 97.56 115 GLY A N 1
ATOM 919 C CA . GLY A 1 115 ? -12.582 4.038 7.537 1.00 97.56 115 GLY A CA 1
ATOM 920 C C . GLY A 1 115 ? -12.218 3.222 6.298 1.00 97.56 115 GLY A C 1
ATOM 921 O O . GLY A 1 115 ? -11.798 3.796 5.296 1.00 97.56 115 GLY A O 1
ATOM 922 N N . PHE A 1 116 ? -12.408 1.901 6.336 1.00 97.25 116 PHE A N 1
ATOM 923 C CA . PHE A 1 116 ? -12.194 1.039 5.169 1.00 97.25 116 PHE A CA 1
ATOM 924 C C . PHE A 1 116 ? -13.177 1.377 4.049 1.00 97.25 116 PHE A C 1
ATOM 926 O O . PHE A 1 116 ? -12.741 1.615 2.925 1.00 97.25 116 PHE A O 1
ATOM 933 N N . ASP A 1 117 ? -14.462 1.508 4.373 1.00 97.75 117 ASP A N 1
ATOM 934 C CA . ASP A 1 117 ? -15.506 1.874 3.415 1.00 97.75 117 ASP A CA 1
ATOM 935 C C . ASP A 1 117 ? -15.213 3.245 2.781 1.00 97.75 117 ASP A C 1
ATOM 937 O O . ASP A 1 117 ? -15.407 3.445 1.579 1.00 97.75 117 ASP A O 1
ATOM 941 N N . CYS A 1 118 ? -14.683 4.198 3.561 1.00 98.44 118 CYS A N 1
ATOM 942 C CA . CYS A 1 118 ? -14.231 5.479 3.026 1.00 98.44 118 CYS A CA 1
ATOM 943 C C . CYS A 1 118 ? -13.072 5.312 2.034 1.00 98.44 118 CYS A C 1
ATOM 945 O O . CYS A 1 118 ? -13.135 5.872 0.940 1.00 98.44 118 CYS A O 1
ATOM 947 N N . LEU A 1 119 ? -12.032 4.544 2.377 1.00 97.88 119 LEU A N 1
ATOM 948 C CA . LEU A 1 119 ? -10.892 4.312 1.482 1.00 97.88 119 LEU A CA 1
ATOM 949 C C . LEU A 1 119 ? -11.340 3.636 0.179 1.00 97.88 119 LEU A C 1
ATOM 951 O O . LEU A 1 119 ? -10.927 4.065 -0.900 1.00 97.88 119 LEU A O 1
ATOM 955 N N . GLU A 1 120 ? -12.232 2.648 0.264 1.00 97.06 120 GLU A N 1
ATOM 956 C CA . GLU A 1 120 ? -12.833 1.995 -0.903 1.00 97.06 120 GLU A CA 1
ATOM 957 C C . GLU A 1 120 ? -13.627 2.979 -1.764 1.00 97.06 120 GLU A C 1
ATOM 959 O O . GLU A 1 120 ? -13.431 3.041 -2.980 1.00 97.06 120 GLU A O 1
ATOM 964 N N . LYS A 1 121 ? -14.435 3.846 -1.144 1.00 97.69 121 LYS A N 1
ATOM 965 C CA . LYS A 1 121 ? -15.158 4.920 -1.841 1.00 97.69 121 LYS A CA 1
ATOM 966 C C . LYS A 1 121 ? -14.224 5.945 -2.495 1.00 97.69 121 LYS A C 1
ATOM 968 O O . LYS A 1 121 ? -14.548 6.473 -3.555 1.00 97.69 121 LYS A O 1
ATOM 973 N N . GLN A 1 122 ? -13.056 6.209 -1.906 1.00 97.56 122 GLN A N 1
ATOM 974 C CA . GLN A 1 122 ? -11.997 7.029 -2.512 1.00 97.56 122 GLN A CA 1
ATOM 975 C C . GLN A 1 122 ? -11.257 6.304 -3.653 1.00 97.56 122 GLN A C 1
ATOM 977 O O . GLN A 1 122 ? -10.336 6.864 -4.258 1.00 97.56 122 GLN A O 1
ATOM 982 N N . GLY A 1 123 ? -11.637 5.065 -3.973 1.00 96.88 123 GLY A N 1
ATOM 983 C CA . GLY A 1 123 ? -11.050 4.261 -5.036 1.00 96.88 123 GLY A CA 1
ATOM 984 C C . GLY A 1 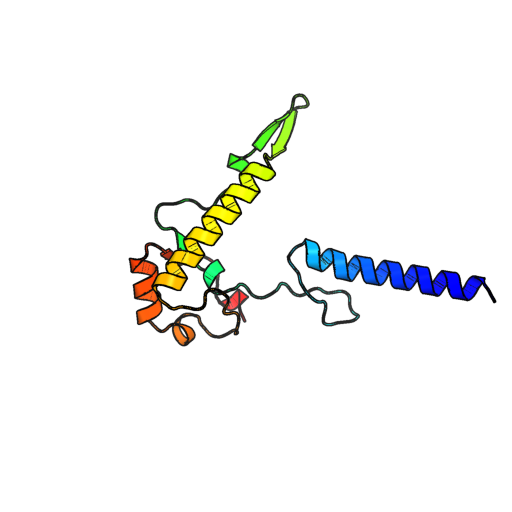123 ? -9.744 3.585 -4.632 1.00 96.88 123 GLY A C 1
ATOM 985 O O . GLY A 1 123 ? -8.920 3.319 -5.502 1.00 96.88 123 GLY A O 1
ATOM 986 N N . LEU A 1 124 ? -9.502 3.348 -3.341 1.00 96.94 124 LEU A N 1
ATOM 987 C CA . LEU A 1 124 ? -8.448 2.433 -2.901 1.00 96.94 124 LEU A CA 1
ATOM 988 C C . LEU A 1 124 ? -8.995 1.010 -2.799 1.00 96.94 124 LEU A C 1
ATOM 990 O O . LEU A 1 124 ? -10.147 0.795 -2.456 1.00 96.94 124 LEU A O 1
ATOM 994 N N . ARG A 1 125 ? -8.146 0.021 -3.049 1.00 95.50 125 ARG A N 1
ATOM 995 C CA . ARG A 1 125 ? -8.453 -1.394 -2.831 1.00 95.50 125 ARG A CA 1
ATOM 996 C C . ARG A 1 125 ? -7.387 -2.030 -1.963 1.00 95.50 125 ARG A C 1
ATOM 998 O O . ARG A 1 125 ? -6.212 -1.689 -2.089 1.00 95.50 125 ARG A O 1
ATOM 1005 N N . ARG A 1 126 ? -7.779 -2.975 -1.112 1.00 93.56 126 ARG A N 1
ATOM 1006 C CA . ARG A 1 126 ? -6.821 -3.811 -0.385 1.00 93.56 126 ARG A CA 1
ATOM 1007 C C . ARG A 1 126 ? -5.969 -4.595 -1.372 1.00 93.56 126 ARG A C 1
ATOM 1009 O O . ARG A 1 126 ? -6.497 -5.215 -2.294 1.00 93.56 126 ARG A O 1
ATOM 1016 N N . ASN A 1 127 ? -4.660 -4.566 -1.166 1.00 91.44 127 ASN A N 1
ATOM 1017 C CA . ASN A 1 127 ? -3.751 -5.428 -1.906 1.00 91.44 127 ASN A CA 1
ATOM 1018 C C . ASN A 1 127 ? -3.562 -6.769 -1.179 1.00 91.44 127 ASN A C 1
ATOM 1020 O O . ASN A 1 127 ? -4.168 -7.032 -0.138 1.00 91.44 127 ASN A O 1
ATOM 1024 N N . GLY A 1 128 ? -2.722 -7.636 -1.744 1.00 86.25 128 GLY A N 1
ATOM 1025 C CA . GLY A 1 128 ? -2.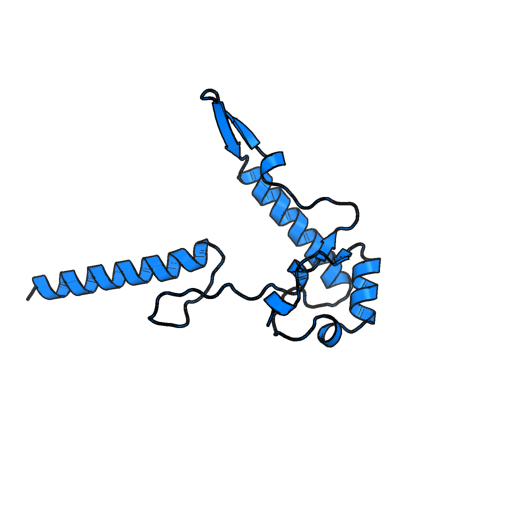426 -8.950 -1.170 1.00 86.25 128 GLY A CA 1
ATOM 1026 C C . GLY A 1 128 ? -1.502 -8.926 0.053 1.00 86.25 128 GLY A C 1
ATOM 1027 O O . GLY A 1 128 ? -1.151 -9.994 0.555 1.00 86.25 128 GLY A O 1
ATOM 1028 N N . LEU A 1 129 ? -1.067 -7.751 0.531 1.00 87.88 129 LEU A N 1
ATOM 1029 C CA . LEU A 1 129 ? -0.138 -7.661 1.654 1.00 87.88 129 LEU A CA 1
ATOM 1030 C C . LEU A 1 129 ? -0.817 -8.152 2.938 1.00 87.88 129 LEU A C 1
ATOM 1032 O O . LEU A 1 129 ? -1.838 -7.627 3.385 1.00 87.88 129 LEU A O 1
ATOM 1036 N N . SER A 1 130 ? -0.231 -9.177 3.555 1.00 86.50 130 SER A N 1
ATOM 1037 C CA . SER A 1 130 ? -0.764 -9.760 4.784 1.00 86.50 130 SER A CA 1
ATOM 1038 C C . SER A 1 130 ? -0.479 -8.870 5.990 1.00 86.50 130 SER A C 1
ATOM 1040 O O . SER A 1 130 ? 0.663 -8.474 6.224 1.00 86.50 130 SER A O 1
ATOM 1042 N N . GLU A 1 131 ? -1.483 -8.632 6.838 1.00 85.25 131 GLU A N 1
ATOM 1043 C CA . GLU A 1 131 ? -1.272 -7.908 8.100 1.00 85.25 131 GLU A CA 1
ATOM 1044 C C . GLU A 1 131 ? -0.373 -8.667 9.078 1.00 85.25 131 GLU A C 1
ATOM 1046 O O . GLU A 1 131 ? 0.190 -8.044 9.968 1.00 85.25 131 GLU A O 1
ATOM 1051 N N . ARG A 1 132 ? -0.115 -9.968 8.868 1.00 82.88 132 ARG A N 1
ATOM 1052 C CA . ARG A 1 132 ? 0.927 -10.701 9.614 1.00 82.88 132 ARG A CA 1
ATOM 1053 C C . ARG A 1 132 ? 2.304 -10.048 9.488 1.00 82.88 132 ARG A C 1
ATOM 1055 O O . ARG A 1 132 ? 3.083 -10.121 10.423 1.00 82.88 132 ARG A O 1
ATOM 1062 N N . VAL A 1 133 ? 2.582 -9.367 8.374 1.00 74.12 133 VAL A N 1
ATOM 1063 C CA . VAL A 1 133 ? 3.845 -8.642 8.141 1.00 74.12 133 VAL A CA 1
ATOM 1064 C C . VAL A 1 133 ? 3.935 -7.365 8.999 1.00 74.12 133 VAL A C 1
ATOM 1066 O O . VAL A 1 133 ? 5.013 -6.807 9.196 1.00 74.12 133 VAL A O 1
ATOM 1069 N N . ARG A 1 134 ? 2.804 -6.894 9.541 1.00 76.38 134 ARG A N 1
ATOM 1070 C CA . ARG A 1 134 ? 2.715 -5.755 10.464 1.00 76.38 134 ARG A CA 1
ATOM 1071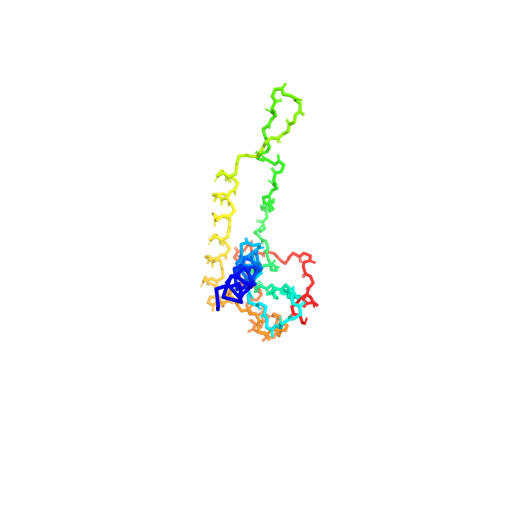 C C . ARG A 1 134 ? 2.939 -6.163 11.925 1.00 76.38 134 ARG A C 1
ATOM 1073 O O . ARG A 1 134 ? 3.133 -5.280 12.761 1.00 76.38 134 ARG A O 1
ATOM 1080 N N . TRP A 1 135 ? 2.914 -7.453 12.259 1.00 69.00 135 TRP A N 1
ATOM 1081 C CA . TRP A 1 135 ? 3.003 -7.957 13.635 1.00 69.00 135 TRP A CA 1
ATOM 1082 C C . TRP A 1 135 ? 4.399 -8.424 14.026 1.00 69.00 135 TRP A C 1
ATOM 1084 O O . TRP A 1 135 ? 5.173 -8.837 13.143 1.00 69.00 135 TRP A O 1
#

Radius of gyration: 20.67 Å; chains: 1; bounding box: 67×23×48 Å

Foldseek 3Di:
DPVVVVVVVVVVVVVVCLQVVCVVVCQHDDPDPPSDGDRQQDFQLVQKAQAPDDDDDQVVQWDQDPVRDIDGPVVVSVVVNVVRSVLSVVQCVVLVHDRRDLPLDDVCVVQPPSNVVSSVVSRMDGDPDDSVSSD

Organism: Neisseria gonorrhoeae (strain ATCC 700825 / FA 1090) (NCBI:txid242231)

pLDDT: mean 79.12, std 19.35, range [38.75, 98.44]

Sequence (135 aa):
MEIRVIKYTATAALFAFTVAGCRLAGWYECSSLSGWCKPRKPAAIDFWDIGGESPLSLEDYEIPLSDGNRSVRANEYESAQKSYFYRKIGKFEACGLDWRTRDGKPLVERFKQEGFDCLEKQGLRRNGLSERVRW

Secondary structure (DSSP, 8-state):
-HHHHHHHHHHHHHHHHHHHHHHHTT-----STT--PPPP---GGGGEEETTSPPPPSGGGEEE-TTS-EEE-HHHHHHHHHHHHHHHHHHHHHTT--TT--SSS-HHHHHHHHHHHHHHHTTEEE-S--GGGG-